Protein AF-A0A3Q3JIU8-F1 (afdb_monomer_lite)

Foldseek 3Di:
DDDDPDDPDDPDPPDPQQDDLCRQQNPVRPVPLVSLLVCLVRRCDDCPPPVCVVSNVCNVVVSDPPPDPDDDPCPCVVVVDPDDPVVCVPQLLNVLVVCCVVCPVLRVPPPDRDPDSVVRDCVSVPPPPPDPD

Structure (mmCIF, N/CA/C/O backbone):
data_AF-A0A3Q3JIU8-F1
#
_entry.id   AF-A0A3Q3JIU8-F1
#
loop_
_atom_site.group_PDB
_atom_site.id
_atom_site.type_symbol
_atom_site.label_atom_id
_atom_site.label_alt_id
_atom_site.label_comp_id
_atom_site.label_asym_id
_atom_site.label_entity_id
_atom_site.label_seq_id
_atom_site.pdbx_PDB_ins_code
_atom_site.Cartn_x
_atom_site.Cartn_y
_atom_site.Cartn_z
_atom_site.occupancy
_atom_site.B_iso_or_equiv
_atom_site.auth_seq_id
_atom_site.auth_comp_id
_atom_site.auth_asym_id
_atom_site.auth_atom_id
_atom_site.pdbx_PDB_model_num
ATOM 1 N N . MET A 1 1 ? 11.312 -5.923 -68.574 1.00 34.62 1 MET A N 1
ATOM 2 C CA . MET A 1 1 ? 9.929 -5.504 -68.273 1.00 34.62 1 MET A CA 1
ATOM 3 C C . MET A 1 1 ? 9.851 -5.313 -66.775 1.00 34.62 1 MET A C 1
ATOM 5 O O . MET A 1 1 ? 10.118 -6.256 -66.045 1.00 34.62 1 MET A O 1
ATOM 9 N N . ALA A 1 2 ? 9.682 -4.062 -66.358 1.00 34.94 2 ALA A N 1
ATOM 10 C CA . ALA A 1 2 ? 9.711 -3.639 -64.967 1.00 34.94 2 ALA A CA 1
ATOM 11 C C . ALA A 1 2 ? 8.471 -4.160 -64.231 1.00 34.94 2 ALA A C 1
ATOM 13 O O . ALA A 1 2 ? 7.356 -3.982 -64.716 1.00 34.94 2 ALA A O 1
ATOM 14 N N . THR A 1 3 ? 8.668 -4.804 -63.084 1.00 37.72 3 THR A N 1
ATOM 15 C CA . THR A 1 3 ? 7.597 -5.055 -62.120 1.00 37.72 3 THR A CA 1
ATOM 16 C C . THR A 1 3 ? 7.522 -3.867 -61.174 1.00 37.72 3 THR A C 1
ATOM 18 O O . THR A 1 3 ? 8.469 -3.563 -60.450 1.00 37.72 3 THR A O 1
ATOM 21 N N . ASP A 1 4 ? 6.384 -3.200 -61.269 1.00 39.72 4 ASP A N 1
ATOM 22 C CA . ASP A 1 4 ? 5.914 -2.049 -60.519 1.00 39.72 4 ASP A CA 1
ATOM 23 C C . ASP A 1 4 ? 5.761 -2.413 -59.030 1.00 39.72 4 ASP A C 1
ATOM 25 O O . ASP A 1 4 ? 4.870 -3.175 -58.655 1.00 39.72 4 ASP A O 1
ATOM 29 N N . PHE A 1 5 ? 6.669 -1.927 -58.179 1.00 42.72 5 PHE A N 1
ATOM 30 C CA . PHE A 1 5 ? 6.518 -1.983 -56.723 1.00 42.72 5 PHE A CA 1
ATOM 31 C C . PHE A 1 5 ? 5.966 -0.625 -56.296 1.00 42.72 5 PHE A C 1
ATOM 33 O O . PHE A 1 5 ? 6.707 0.337 -56.088 1.00 42.72 5 PHE A O 1
ATOM 40 N N . GLN A 1 6 ? 4.638 -0.536 -56.259 1.00 41.22 6 GLN A N 1
ATOM 41 C CA . GLN A 1 6 ? 3.926 0.659 -55.836 1.00 41.22 6 GLN A CA 1
ATOM 42 C C . GLN A 1 6 ? 4.403 1.091 -54.445 1.00 41.22 6 GLN A C 1
ATOM 44 O O . GLN A 1 6 ? 4.327 0.355 -53.461 1.00 41.22 6 GLN A O 1
ATOM 49 N N . LEU A 1 7 ? 4.913 2.319 -54.415 1.00 45.44 7 LEU A N 1
ATOM 50 C CA . LEU A 1 7 ? 5.290 3.098 -53.248 1.00 45.44 7 LEU A CA 1
ATOM 51 C C . LEU A 1 7 ? 4.118 3.194 -52.261 1.00 45.44 7 LEU A C 1
ATOM 53 O O . LEU A 1 7 ? 3.234 4.032 -52.423 1.00 45.44 7 LEU A O 1
ATOM 57 N N . LEU A 1 8 ? 4.147 2.396 -51.195 1.00 36.81 8 LEU A N 1
ATOM 58 C CA . LEU A 1 8 ? 3.514 2.789 -49.940 1.00 36.81 8 LEU A CA 1
ATOM 59 C C . LEU A 1 8 ? 4.514 3.681 -49.206 1.00 36.81 8 LEU A C 1
ATOM 61 O O . LEU A 1 8 ? 5.508 3.225 -48.642 1.00 36.81 8 LEU A O 1
ATOM 65 N N . SER A 1 9 ? 4.284 4.984 -49.311 1.00 37.34 9 SER A N 1
ATOM 66 C CA . SER A 1 9 ? 5.027 6.025 -48.613 1.00 37.34 9 SER A CA 1
ATOM 67 C C . SER A 1 9 ? 5.056 5.744 -47.104 1.00 37.34 9 SER A C 1
ATOM 69 O O . SER A 1 9 ? 4.007 5.461 -46.521 1.00 37.34 9 SER A O 1
ATOM 71 N N . PRO A 1 10 ? 6.217 5.859 -46.430 1.00 41.19 10 PRO A N 1
ATOM 72 C CA . PRO A 1 10 ? 6.251 5.780 -44.981 1.00 41.19 10 PRO A CA 1
ATOM 73 C C . PRO A 1 10 ? 5.483 6.981 -44.434 1.00 41.19 10 PRO A C 1
ATOM 75 O O . PRO A 1 10 ? 5.819 8.137 -44.716 1.00 41.19 10 PRO A O 1
ATOM 78 N N . VAL A 1 11 ? 4.422 6.696 -43.682 1.00 40.00 11 VAL A N 1
ATOM 79 C CA . VAL A 1 11 ? 3.648 7.695 -42.949 1.00 40.00 11 VAL A CA 1
ATOM 80 C C . VAL A 1 11 ? 4.616 8.423 -42.017 1.00 40.00 11 VAL A C 1
ATOM 82 O O . VAL A 1 11 ? 5.073 7.876 -41.017 1.00 40.00 11 VAL A O 1
ATOM 85 N N . ARG A 1 12 ? 4.982 9.657 -42.372 1.00 43.50 12 ARG A N 1
ATOM 86 C CA . ARG A 1 12 ? 5.774 10.527 -41.503 1.00 43.50 12 ARG A CA 1
ATOM 87 C C . ARG A 1 12 ? 4.845 11.088 -40.436 1.00 43.50 12 ARG A C 1
ATOM 89 O O . ARG A 1 12 ? 4.153 12.072 -40.681 1.00 43.50 12 ARG A O 1
ATOM 96 N N . PHE A 1 13 ? 4.847 10.482 -39.253 1.00 43.06 13 PHE A N 1
ATOM 97 C CA . PHE A 1 13 ? 4.321 11.140 -38.063 1.00 43.06 13 PHE A CA 1
ATOM 98 C C . PHE A 1 13 ? 5.323 12.213 -37.626 1.00 43.06 13 PHE A C 1
ATOM 100 O O . PHE A 1 13 ? 6.366 11.941 -37.040 1.00 43.06 13 PHE A O 1
ATOM 107 N N . SER A 1 14 ? 5.030 13.456 -37.997 1.00 46.62 14 SER A N 1
ATOM 108 C CA . SER A 1 14 ? 5.742 14.640 -37.531 1.00 46.62 14 SER A CA 1
ATOM 109 C C . SER A 1 14 ? 5.307 14.968 -36.101 1.00 46.62 14 SER A C 1
ATOM 111 O O . SER A 1 14 ? 4.232 15.527 -35.897 1.00 46.62 14 SER A O 1
ATOM 113 N N . GLY A 1 15 ? 6.151 14.637 -35.124 1.00 37.66 15 GLY A N 1
ATOM 114 C CA . GLY A 1 15 ? 5.990 15.062 -33.733 1.00 37.66 15 GLY A CA 1
ATOM 115 C C . GLY A 1 15 ? 7.013 14.406 -32.806 1.00 37.66 15 GLY A C 1
ATOM 116 O O . GLY A 1 15 ? 6.890 13.230 -32.508 1.00 37.66 15 GLY A O 1
ATOM 117 N N . LEU A 1 16 ? 8.022 15.178 -32.380 1.00 43.91 16 LEU A N 1
ATOM 118 C CA . LEU A 1 16 ? 8.907 14.941 -31.223 1.00 43.91 16 LEU A CA 1
ATOM 119 C C . LEU A 1 16 ? 9.365 13.487 -30.967 1.00 43.91 16 LEU A C 1
ATOM 121 O O . LEU A 1 16 ? 8.764 12.764 -30.184 1.00 43.91 16 LEU A O 1
ATOM 125 N N . GLY A 1 17 ? 10.517 13.110 -31.531 1.00 51.78 17 GLY A N 1
ATOM 126 C CA . GLY A 1 17 ? 11.426 12.103 -30.951 1.00 51.78 17 GLY A CA 1
ATOM 127 C C . GLY A 1 17 ? 10.953 10.647 -30.868 1.00 51.78 17 GLY A C 1
ATOM 128 O O . GLY A 1 17 ? 11.722 9.813 -30.400 1.00 51.78 17 GLY A O 1
ATOM 129 N N . TYR A 1 18 ? 9.742 10.320 -31.319 1.00 58.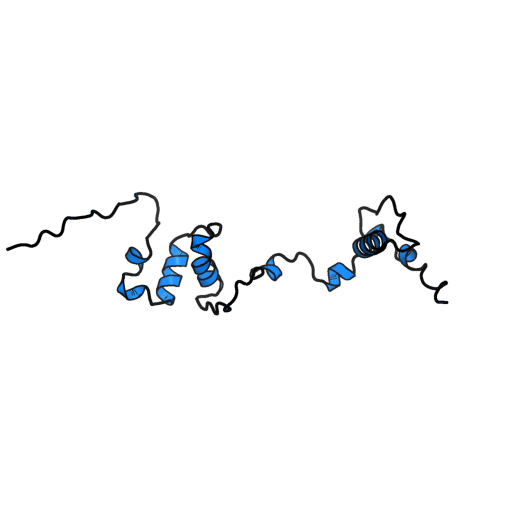19 18 TYR A N 1
ATOM 130 C CA . TYR A 1 18 ? 9.255 8.944 -31.361 1.00 58.19 18 TYR A CA 1
ATOM 131 C C . TYR A 1 18 ? 9.860 8.217 -32.567 1.00 58.19 18 TYR A C 1
ATOM 133 O O . TYR A 1 18 ? 9.382 8.341 -33.697 1.00 58.19 18 TYR A O 1
ATOM 141 N N . PHE A 1 19 ? 10.957 7.496 -32.342 1.00 66.00 19 PHE A N 1
ATOM 142 C CA . PHE A 1 19 ? 11.525 6.602 -33.344 1.00 66.00 19 PHE A CA 1
ATOM 143 C C . PHE A 1 19 ? 10.903 5.222 -33.179 1.00 66.00 19 PHE A C 1
ATOM 145 O O . PHE A 1 19 ? 11.036 4.607 -32.125 1.00 66.00 19 PHE A O 1
ATOM 152 N N . ASP A 1 20 ? 10.248 4.719 -34.223 1.00 78.62 20 ASP A N 1
ATOM 153 C CA . ASP A 1 20 ? 9.839 3.317 -34.253 1.00 78.62 20 ASP A CA 1
ATOM 154 C C . ASP A 1 20 ? 11.076 2.402 -34.188 1.00 78.62 20 ASP A C 1
ATOM 156 O O . ASP A 1 20 ? 12.128 2.717 -34.762 1.00 78.62 20 ASP A O 1
ATOM 160 N N . ALA A 1 21 ? 10.943 1.262 -33.506 1.00 79.88 21 ALA A N 1
ATOM 161 C CA . ALA A 1 21 ? 12.040 0.331 -33.242 1.00 79.88 21 ALA A CA 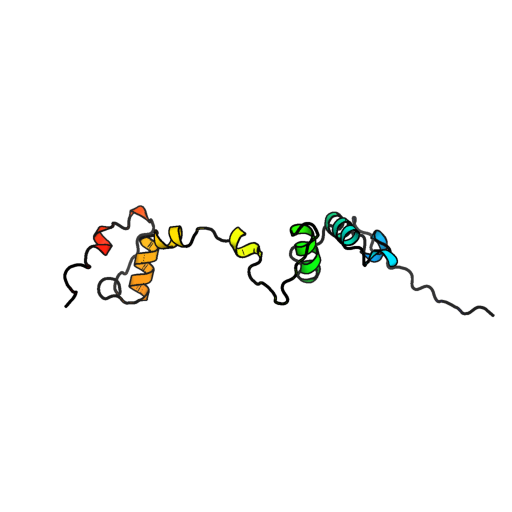1
ATOM 162 C C . ALA A 1 21 ? 12.758 -0.091 -34.526 1.00 79.88 21 ALA A C 1
ATOM 164 O O . ALA A 1 21 ? 13.987 -0.136 -34.571 1.00 79.88 21 ALA A O 1
ATOM 165 N N . VAL A 1 22 ? 12.007 -0.332 -35.605 1.00 83.00 22 VAL A N 1
ATOM 166 C CA . VAL A 1 22 ? 12.567 -0.767 -36.892 1.00 83.00 22 VAL A CA 1
ATOM 167 C C . VAL A 1 22 ? 13.435 0.323 -37.517 1.00 83.00 22 VAL A C 1
ATOM 169 O O . VAL A 1 22 ? 14.463 0.021 -38.122 1.00 83.00 22 VAL A O 1
ATOM 172 N N . THR A 1 23 ? 13.058 1.590 -37.342 1.00 83.94 23 THR A N 1
ATOM 173 C CA . THR A 1 23 ? 13.809 2.734 -37.877 1.00 83.94 23 THR A CA 1
ATOM 174 C C . THR A 1 23 ? 15.086 2.994 -37.078 1.00 83.94 23 THR A C 1
ATOM 176 O O . THR A 1 23 ? 16.107 3.347 -37.661 1.00 83.94 23 THR A O 1
ATOM 179 N N . TYR A 1 24 ? 15.042 2.808 -35.758 1.00 81.56 24 TYR A N 1
ATOM 180 C CA . TYR A 1 24 ? 16.178 3.066 -34.872 1.00 81.56 24 TYR A CA 1
ATOM 181 C C . TYR A 1 24 ? 17.209 1.929 -34.885 1.00 81.56 24 TYR A C 1
ATOM 183 O O . TYR A 1 24 ? 18.413 2.160 -34.972 1.00 81.56 24 TYR A O 1
ATOM 191 N N . ILE A 1 25 ? 16.729 0.688 -34.806 1.00 84.44 25 ILE A N 1
ATOM 192 C CA . ILE A 1 25 ? 17.558 -0.509 -34.629 1.00 84.44 25 ILE A CA 1
ATOM 193 C C . ILE A 1 25 ? 17.951 -1.122 -35.986 1.00 84.44 25 ILE A C 1
ATOM 195 O O . ILE A 1 25 ? 19.022 -1.723 -36.120 1.00 84.44 25 ILE A O 1
ATOM 199 N N . GLY A 1 26 ? 17.089 -0.968 -36.998 1.00 84.44 26 GLY A N 1
ATOM 200 C CA . GLY A 1 26 ? 17.161 -1.687 -38.267 1.00 84.44 26 GLY A CA 1
ATOM 201 C C . GLY A 1 26 ? 16.596 -3.109 -38.164 1.00 84.44 26 GLY A C 1
ATOM 202 O O . GLY A 1 26 ? 16.709 -3.769 -37.132 1.00 84.44 26 GLY A O 1
ATOM 203 N N . ALA A 1 27 ? 16.016 -3.621 -39.256 1.00 80.00 27 ALA A N 1
ATOM 204 C CA . ALA A 1 27 ? 15.339 -4.926 -39.279 1.00 80.00 27 ALA A CA 1
ATOM 205 C C . ALA A 1 27 ? 16.227 -6.107 -38.829 1.00 80.00 27 ALA A C 1
ATOM 207 O O . ALA A 1 27 ? 15.734 -7.059 -38.230 1.00 80.00 27 ALA A O 1
ATOM 208 N N . SER A 1 28 ? 17.538 -6.042 -39.080 1.00 76.62 28 SER A N 1
ATOM 209 C CA . SER A 1 28 ? 18.508 -7.063 -38.663 1.00 76.62 28 SER A CA 1
ATOM 210 C C . SER A 1 28 ? 18.903 -6.983 -37.184 1.00 76.62 28 SER A C 1
ATOM 212 O O . SER A 1 28 ? 19.418 -7.959 -36.646 1.00 76.62 28 SER A O 1
ATOM 214 N N . GLY A 1 29 ? 18.676 -5.846 -36.522 1.00 77.31 29 GLY A N 1
ATOM 215 C CA . GLY A 1 29 ? 19.031 -5.630 -35.119 1.00 77.31 29 GLY A CA 1
ATOM 216 C C . GLY A 1 29 ? 17.895 -5.910 -34.132 1.00 77.31 29 GLY A C 1
ATOM 217 O O . GLY A 1 29 ? 18.132 -5.856 -32.932 1.00 77.31 29 GLY A O 1
ATOM 218 N N . LEU A 1 30 ? 16.685 -6.237 -34.601 1.00 76.81 30 LEU A N 1
ATOM 219 C CA . LEU A 1 30 ? 15.516 -6.506 -33.744 1.00 76.81 30 LEU A CA 1
ATOM 220 C C . LEU A 1 30 ? 15.652 -7.762 -32.864 1.00 76.81 30 LEU A C 1
ATOM 222 O O . LEU A 1 30 ? 14.815 -7.987 -32.000 1.00 76.81 30 LEU A O 1
ATOM 226 N N . TYR A 1 31 ? 16.689 -8.574 -33.080 1.00 77.88 31 TYR A N 1
ATOM 227 C CA . TYR A 1 31 ? 17.028 -9.726 -32.236 1.00 77.88 31 TYR A CA 1
ATOM 228 C C . TYR A 1 31 ? 18.121 -9.405 -31.200 1.00 77.88 31 TYR A C 1
ATOM 230 O O . TYR A 1 31 ? 18.425 -10.235 -30.346 1.00 77.88 31 TYR A O 1
ATOM 238 N N . ASP A 1 32 ? 18.729 -8.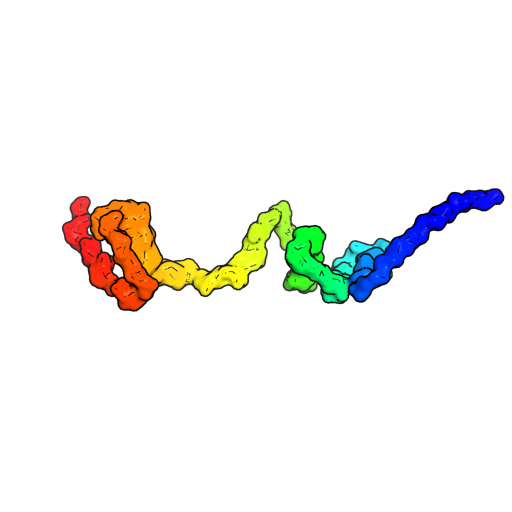217 -31.271 1.00 85.12 32 ASP A N 1
ATOM 239 C CA . ASP A 1 32 ? 19.778 -7.770 -30.357 1.00 85.12 32 ASP A CA 1
ATOM 240 C C . ASP A 1 32 ? 19.146 -7.075 -29.145 1.00 85.12 32 ASP A C 1
ATOM 242 O O . ASP A 1 32 ? 18.796 -5.893 -29.182 1.00 85.12 32 ASP A O 1
ATOM 246 N N . MET A 1 33 ? 19.009 -7.829 -28.053 1.00 82.38 33 MET A N 1
ATOM 247 C CA . MET A 1 33 ? 18.400 -7.365 -26.801 1.00 82.38 33 MET A CA 1
ATOM 248 C C . MET A 1 33 ? 19.063 -6.093 -26.256 1.00 82.38 33 MET A C 1
ATOM 250 O O . MET A 1 33 ? 18.388 -5.241 -25.678 1.00 82.38 33 MET A O 1
ATOM 254 N N . LYS A 1 34 ? 20.364 -5.898 -26.504 1.00 84.25 34 LYS A N 1
ATOM 255 C CA . LYS A 1 34 ? 21.066 -4.686 -26.078 1.00 84.25 34 LYS A CA 1
ATOM 256 C C . LYS A 1 34 ? 20.566 -3.456 -26.840 1.00 84.25 34 LYS A C 1
ATOM 258 O O . LYS A 1 34 ? 20.236 -2.446 -26.223 1.00 84.25 34 LYS A O 1
ATOM 263 N N . LYS A 1 35 ? 20.444 -3.553 -28.167 1.00 86.50 35 LYS A N 1
ATOM 264 C CA . LYS A 1 35 ? 19.927 -2.457 -29.008 1.00 86.50 35 LYS A CA 1
ATOM 265 C C . LYS A 1 35 ? 18.455 -2.163 -28.740 1.00 86.50 35 LYS A C 1
ATOM 267 O O . LYS A 1 35 ? 18.044 -1.008 -28.801 1.00 86.50 35 LYS A O 1
ATOM 272 N N . ILE A 1 36 ? 17.674 -3.191 -28.412 1.00 85.38 36 ILE A N 1
ATOM 273 C CA . ILE A 1 36 ? 16.274 -3.041 -27.998 1.00 85.38 36 ILE A CA 1
ATOM 274 C C . ILE A 1 36 ? 16.179 -2.251 -26.686 1.00 85.38 36 ILE A C 1
ATOM 276 O O . ILE A 1 36 ? 15.354 -1.345 -26.587 1.00 85.38 36 ILE A O 1
ATOM 280 N N . GLY A 1 37 ? 17.050 -2.521 -25.709 1.00 84.44 37 GLY A N 1
ATOM 281 C CA . GLY A 1 37 ? 17.122 -1.742 -24.466 1.00 84.44 37 GLY A CA 1
ATOM 282 C C . GLY A 1 37 ? 17.546 -0.288 -24.679 1.00 84.44 37 GLY A C 1
ATOM 283 O O . GLY A 1 37 ? 16.944 0.633 -24.123 1.00 84.44 37 GLY A O 1
ATOM 284 N N . GLU A 1 38 ? 18.553 -0.062 -25.525 1.00 87.19 38 GLU A N 1
ATOM 285 C CA . GLU A 1 38 ? 19.013 1.285 -25.893 1.00 87.19 38 GLU A CA 1
ATOM 286 C C . GLU A 1 38 ? 17.911 2.089 -26.601 1.00 87.19 38 GLU A C 1
ATOM 288 O O . GLU A 1 38 ? 17.706 3.267 -26.306 1.00 87.19 38 GLU A O 1
ATOM 293 N N . TRP A 1 39 ? 17.144 1.447 -27.482 1.00 88.25 39 TRP A N 1
ATOM 294 C CA . TRP A 1 39 ? 15.969 2.055 -28.099 1.00 88.25 39 TRP A CA 1
ATOM 295 C C . TRP A 1 39 ? 14.871 2.353 -27.072 1.00 88.25 39 TRP A C 1
ATOM 297 O O . TRP A 1 39 ? 14.362 3.473 -27.033 1.00 88.25 39 TRP A O 1
ATOM 307 N N . ALA A 1 40 ? 14.516 1.391 -26.217 1.00 86.94 40 ALA A N 1
ATOM 308 C CA . ALA A 1 40 ? 13.435 1.539 -25.244 1.00 86.94 40 ALA A CA 1
ATOM 309 C C . ALA A 1 40 ? 13.700 2.678 -24.241 1.00 86.94 40 ALA A C 1
ATOM 311 O O . ALA A 1 40 ? 12.792 3.451 -23.932 1.00 86.94 40 ALA A O 1
ATOM 312 N N . THR A 1 41 ? 14.952 2.845 -23.799 1.00 84.06 41 THR A N 1
ATOM 313 C CA . THR A 1 41 ? 15.362 3.963 -22.925 1.00 84.06 41 THR A CA 1
ATOM 314 C C . THR A 1 41 ? 15.241 5.327 -23.609 1.00 84.06 41 THR A C 1
ATOM 316 O O . THR A 1 41 ? 14.833 6.303 -22.978 1.00 84.06 41 THR A O 1
ATOM 319 N N . GLN A 1 42 ? 15.557 5.414 -24.903 1.00 84.94 42 GLN A N 1
ATOM 320 C CA . GLN A 1 42 ? 15.545 6.675 -25.654 1.00 84.94 42 GLN A CA 1
ATOM 321 C C . GLN A 1 42 ? 14.166 7.045 -26.206 1.00 84.94 42 GLN A C 1
ATOM 323 O O . GLN A 1 42 ? 13.884 8.224 -26.418 1.00 84.94 42 GLN A O 1
ATOM 328 N N . SER A 1 43 ? 13.295 6.058 -26.407 1.00 82.19 43 SER A N 1
ATOM 329 C CA . SER A 1 43 ? 12.001 6.235 -27.078 1.00 82.19 43 SER A CA 1
ATOM 330 C C . SER A 1 43 ? 10.920 6.854 -26.201 1.00 82.19 43 SER A C 1
ATOM 332 O O . SER A 1 43 ? 9.836 7.146 -26.702 1.00 82.19 43 SER A O 1
ATOM 334 N N . ARG A 1 44 ? 11.210 7.082 -24.909 1.00 80.00 44 ARG A N 1
ATOM 335 C CA . ARG A 1 44 ? 10.295 7.702 -23.931 1.00 80.00 44 ARG A CA 1
ATOM 336 C C . ARG A 1 44 ? 8.902 7.060 -23.972 1.00 80.00 44 ARG A C 1
ATOM 338 O O . ARG A 1 44 ? 7.895 7.765 -24.014 1.00 80.00 44 ARG A O 1
ATOM 345 N N . LEU A 1 45 ? 8.874 5.726 -24.012 1.00 82.94 45 LEU A N 1
ATOM 346 C CA . LEU A 1 45 ? 7.641 4.943 -24.000 1.00 82.94 45 LEU A CA 1
ATOM 347 C C . LEU A 1 45 ? 6.782 5.356 -22.802 1.00 82.94 45 LEU A C 1
ATOM 349 O O . LEU A 1 45 ? 7.320 5.613 -21.726 1.00 82.94 45 LEU A O 1
ATOM 353 N N . ASP A 1 46 ? 5.463 5.419 -22.989 1.00 81.75 46 ASP A N 1
ATOM 354 C CA . ASP A 1 46 ? 4.549 5.668 -21.876 1.00 81.75 46 ASP A CA 1
ATOM 355 C C . ASP A 1 46 ? 4.607 4.466 -20.919 1.00 81.75 46 ASP A C 1
ATOM 357 O O . ASP A 1 46 ? 4.218 3.364 -21.332 1.00 81.75 46 ASP A O 1
ATOM 361 N N . PRO A 1 47 ? 5.090 4.640 -19.673 1.00 76.62 47 PRO A N 1
ATOM 362 C CA . PRO A 1 47 ? 5.161 3.555 -18.704 1.00 76.62 47 PRO A CA 1
ATOM 363 C C . PRO A 1 47 ? 3.774 3.088 -18.236 1.00 76.62 47 PRO A C 1
ATOM 365 O O . PRO A 1 47 ? 3.673 1.994 -17.687 1.00 76.62 47 PRO A O 1
ATOM 368 N N . ASN A 1 48 ? 2.714 3.877 -18.462 1.00 78.75 48 ASN A N 1
ATOM 369 C CA . ASN A 1 48 ? 1.337 3.527 -18.104 1.00 78.75 48 ASN A CA 1
ATOM 370 C C . ASN A 1 48 ? 0.557 2.858 -19.251 1.00 78.75 48 ASN A C 1
ATOM 372 O O . ASN A 1 48 ? -0.572 2.417 -19.029 1.00 78.75 48 ASN A O 1
ATOM 376 N N . ASP A 1 49 ? 1.122 2.759 -20.462 1.00 81.44 49 ASP A N 1
ATOM 377 C CA . ASP A 1 49 ? 0.503 2.004 -21.558 1.00 81.44 49 ASP A CA 1
ATOM 378 C C . ASP A 1 49 ? 0.846 0.508 -21.413 1.00 81.44 49 ASP A C 1
ATOM 380 O O . ASP A 1 49 ? 2.017 0.127 -21.547 1.00 81.44 49 ASP A O 1
ATOM 384 N N . PRO A 1 50 ? -0.145 -0.380 -21.196 1.00 79.25 50 PRO A N 1
ATOM 385 C CA . PRO A 1 50 ? 0.101 -1.814 -21.050 1.00 79.25 50 PRO A CA 1
ATOM 386 C C . PRO A 1 50 ? 0.778 -2.448 -22.275 1.00 79.25 50 PRO A C 1
ATOM 388 O O . PRO A 1 50 ? 1.415 -3.491 -22.140 1.00 79.25 50 PRO A O 1
ATOM 391 N N . LYS A 1 51 ? 0.702 -1.836 -23.466 1.00 82.00 51 LYS A N 1
ATOM 392 C CA . LYS A 1 51 ? 1.398 -2.327 -24.671 1.00 82.00 51 LYS A CA 1
ATOM 393 C C . LYS A 1 51 ? 2.920 -2.220 -24.568 1.00 82.00 51 LYS A C 1
ATOM 395 O O . LYS A 1 51 ? 3.622 -3.005 -25.199 1.00 82.00 51 LYS A O 1
ATOM 400 N N . ASN A 1 52 ? 3.424 -1.282 -23.767 1.00 84.50 52 ASN A N 1
ATOM 401 C CA . ASN A 1 52 ? 4.857 -1.047 -23.585 1.00 84.50 52 ASN A CA 1
ATOM 402 C C . ASN A 1 52 ? 5.445 -1.837 -22.411 1.00 84.50 52 ASN A C 1
ATOM 404 O O . ASN A 1 52 ? 6.660 -1.818 -22.222 1.00 84.50 52 ASN A O 1
ATOM 408 N N . TYR A 1 53 ? 4.606 -2.546 -21.647 1.00 81.50 53 TYR A N 1
ATOM 409 C CA . TYR A 1 53 ? 4.978 -3.224 -20.403 1.00 81.50 53 TYR A CA 1
ATOM 410 C C . TYR A 1 53 ? 6.261 -4.055 -20.529 1.00 81.50 53 TYR A C 1
ATOM 412 O O . TYR A 1 53 ? 7.161 -3.916 -19.705 1.00 81.50 53 TYR A O 1
ATOM 420 N N . PHE A 1 54 ? 6.387 -4.852 -21.596 1.00 82.69 54 PHE A N 1
ATOM 421 C CA . PHE A 1 54 ? 7.579 -5.668 -21.834 1.00 82.69 54 PHE A CA 1
ATOM 422 C C . PHE A 1 54 ? 8.866 -4.834 -21.864 1.00 82.69 54 PHE A C 1
ATOM 424 O O . PHE A 1 54 ? 9.829 -5.172 -21.185 1.00 82.69 54 PHE A O 1
ATOM 431 N N . PHE A 1 55 ? 8.880 -3.729 -22.613 1.00 82.88 55 PHE A N 1
ATOM 432 C CA . PHE A 1 55 ? 10.057 -2.871 -22.745 1.00 82.88 55 PHE A CA 1
ATOM 433 C C . PHE A 1 55 ? 10.333 -2.079 -21.465 1.00 82.88 55 PHE A C 1
ATOM 435 O O . PHE A 1 55 ? 11.493 -1.908 -21.100 1.00 82.88 55 PHE A O 1
ATOM 442 N N . THR A 1 56 ? 9.287 -1.645 -20.755 1.00 80.56 56 THR A N 1
ATOM 443 C CA . THR A 1 56 ? 9.410 -0.972 -19.453 1.00 80.56 56 THR A CA 1
ATOM 444 C C . THR A 1 56 ? 10.086 -1.883 -18.430 1.00 80.56 56 THR A C 1
ATOM 446 O O . THR A 1 56 ? 11.061 -1.481 -17.798 1.00 80.56 56 THR A O 1
ATOM 449 N N . VAL A 1 57 ? 9.622 -3.133 -18.318 1.00 78.25 57 VAL A N 1
ATOM 450 C CA . VAL A 1 57 ? 10.231 -4.149 -17.447 1.00 78.25 57 VAL A CA 1
ATOM 451 C C . VAL A 1 57 ? 11.646 -4.473 -17.914 1.00 78.25 57 VAL A C 1
ATOM 453 O O . VAL A 1 57 ? 12.567 -4.489 -17.108 1.00 78.25 57 VAL A O 1
ATOM 456 N N . PHE A 1 58 ? 11.850 -4.655 -19.219 1.00 79.81 58 PHE A N 1
ATOM 457 C CA . PHE A 1 58 ? 13.161 -4.943 -19.794 1.00 79.81 58 PHE A CA 1
ATOM 458 C C . PHE A 1 58 ? 14.214 -3.888 -19.452 1.00 79.81 58 PHE A C 1
ATOM 460 O O . PHE A 1 58 ? 15.333 -4.227 -19.066 1.00 79.81 58 PHE A O 1
ATOM 467 N N . VAL A 1 59 ? 13.846 -2.610 -19.540 1.00 81.25 59 VAL A N 1
ATOM 468 C CA . VAL A 1 59 ? 14.718 -1.497 -19.157 1.00 81.25 59 VAL A CA 1
ATOM 469 C C . VAL A 1 59 ? 14.939 -1.458 -17.643 1.00 81.25 59 VAL A C 1
ATOM 471 O O . VAL A 1 59 ? 16.081 -1.301 -17.212 1.00 81.25 59 VAL A O 1
ATOM 474 N N . ALA A 1 60 ? 13.887 -1.639 -16.838 1.00 77.19 60 ALA A N 1
ATOM 475 C CA . ALA A 1 60 ? 13.988 -1.645 -15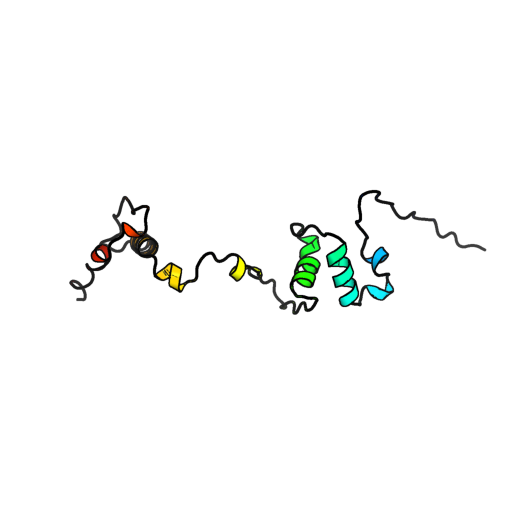.377 1.00 77.19 60 ALA A CA 1
ATOM 476 C C . ALA A 1 60 ? 14.876 -2.787 -14.847 1.00 77.19 60 ALA A C 1
ATOM 478 O O . ALA A 1 60 ? 15.615 -2.601 -13.885 1.00 77.19 60 ALA A O 1
ATOM 479 N N . SER A 1 61 ? 14.864 -3.945 -15.511 1.00 74.31 61 SER A N 1
ATOM 480 C CA . SER A 1 61 ? 15.688 -5.113 -15.177 1.00 74.31 61 SER A CA 1
ATOM 481 C C . SER A 1 61 ? 17.099 -5.077 -15.787 1.00 74.31 61 SER A C 1
ATOM 483 O O . SER A 1 61 ? 17.795 -6.089 -15.772 1.00 74.31 61 SER A O 1
ATOM 485 N N . GLY A 1 62 ? 17.545 -3.952 -16.362 1.00 72.31 62 GLY A N 1
ATOM 486 C CA . GLY A 1 62 ? 18.903 -3.826 -16.909 1.00 72.31 62 GLY A CA 1
ATOM 487 C C . GLY A 1 62 ? 19.175 -4.683 -18.153 1.00 72.31 62 GLY A C 1
ATOM 488 O O . GLY A 1 62 ? 20.327 -5.001 -18.441 1.00 72.31 62 GLY A O 1
ATOM 489 N N . GLY A 1 63 ? 18.130 -5.054 -18.897 1.00 68.94 63 GLY A N 1
ATOM 490 C CA . GLY A 1 63 ? 18.223 -5.877 -20.105 1.00 68.94 63 GLY A CA 1
ATOM 491 C C . GLY A 1 63 ? 18.211 -7.387 -19.864 1.00 68.94 63 GLY A C 1
ATOM 492 O O . GLY A 1 63 ? 18.294 -8.157 -20.822 1.00 68.94 63 GLY A O 1
ATOM 493 N N . GLU A 1 64 ? 18.066 -7.823 -18.613 1.00 64.19 64 GLU A N 1
ATOM 494 C CA . GLU A 1 64 ? 17.927 -9.230 -18.251 1.00 64.19 64 GLU A CA 1
ATOM 495 C C . GLU A 1 64 ? 16.484 -9.508 -17.823 1.00 64.19 64 GLU A C 1
ATOM 497 O O . GLU A 1 64 ? 16.123 -9.484 -16.648 1.00 64.19 64 GLU A O 1
ATOM 502 N N . VAL A 1 65 ? 15.616 -9.760 -18.804 1.00 60.34 65 VAL A N 1
ATOM 503 C CA . VAL A 1 65 ? 14.258 -10.234 -18.517 1.00 60.34 65 VAL A CA 1
ATOM 504 C C . VAL A 1 65 ? 14.317 -11.743 -18.379 1.00 60.34 65 VAL A C 1
ATOM 506 O O . VAL A 1 65 ? 14.090 -12.487 -19.331 1.00 60.34 65 VAL A O 1
ATOM 509 N N . THR A 1 66 ? 14.591 -12.211 -17.165 1.00 56.88 66 THR A N 1
ATOM 510 C CA . THR A 1 66 ? 14.154 -13.550 -16.763 1.00 56.88 66 THR A CA 1
ATOM 511 C C . THR A 1 66 ? 12.641 -13.490 -16.588 1.00 56.88 66 THR A C 1
ATOM 513 O O . THR A 1 66 ? 12.135 -13.415 -15.474 1.00 56.88 66 THR A O 1
ATOM 516 N N . ALA A 1 67 ? 11.900 -13.427 -17.703 1.00 52.41 67 ALA A N 1
ATOM 517 C CA . ALA A 1 67 ? 10.446 -13.490 -17.661 1.00 52.41 67 ALA A CA 1
ATOM 518 C C . ALA A 1 67 ? 10.095 -14.828 -17.005 1.00 52.41 67 ALA A C 1
ATOM 520 O O . ALA A 1 67 ? 10.407 -15.876 -17.577 1.00 52.41 67 ALA A O 1
ATOM 521 N N . PRO A 1 68 ? 9.482 -14.837 -15.813 1.00 56.91 68 PRO A N 1
ATOM 522 C CA . PRO A 1 68 ? 8.877 -16.059 -15.321 1.00 56.91 68 PRO A CA 1
ATOM 523 C C . PRO A 1 68 ? 7.829 -16.493 -16.360 1.00 56.91 68 PRO A C 1
ATOM 525 O O . PRO A 1 68 ? 7.161 -15.639 -16.941 1.00 56.91 68 PRO A O 1
ATOM 528 N N . GLU A 1 69 ? 7.634 -17.797 -16.582 1.00 56.66 69 GLU A N 1
ATOM 529 C CA . GLU A 1 69 ? 6.599 -18.333 -17.501 1.00 56.66 69 GLU A CA 1
ATOM 530 C C . GLU A 1 69 ? 5.154 -17.948 -17.112 1.00 56.66 69 GLU A C 1
ATOM 532 O O . GLU A 1 69 ? 4.190 -18.331 -17.772 1.00 56.66 69 GLU A O 1
ATOM 537 N N . TYR A 1 70 ? 4.986 -17.178 -16.039 1.00 59.41 70 TYR A N 1
ATOM 538 C CA . TYR A 1 70 ? 3.724 -16.696 -15.519 1.00 59.41 70 TYR A CA 1
ATOM 539 C C . TYR A 1 70 ? 3.801 -15.193 -15.227 1.00 59.41 70 TYR A C 1
ATOM 541 O O . TYR A 1 70 ? 4.823 -14.662 -14.786 1.00 59.41 70 TYR A O 1
ATOM 549 N N . PHE A 1 71 ? 2.684 -14.502 -15.450 1.00 60.25 71 PHE A N 1
ATOM 550 C CA . PHE A 1 71 ? 2.527 -13.099 -15.088 1.00 60.25 71 PHE A CA 1
ATOM 551 C C . PHE A 1 71 ? 2.667 -12.943 -13.566 1.00 60.25 71 PHE A C 1
ATOM 553 O O . PHE A 1 71 ? 1.854 -13.470 -12.806 1.00 60.25 71 PHE A O 1
ATOM 560 N N . ARG A 1 72 ? 3.699 -12.226 -13.109 1.00 60.84 72 ARG A N 1
ATOM 561 C CA . ARG A 1 72 ? 3.799 -11.795 -11.711 1.00 60.84 72 ARG A CA 1
ATOM 562 C C . ARG A 1 72 ? 3.009 -10.499 -11.561 1.00 60.84 72 ARG A C 1
ATOM 564 O O . ARG A 1 72 ? 3.493 -9.446 -11.959 1.00 60.84 72 ARG A O 1
ATOM 571 N N . LEU A 1 73 ? 1.825 -10.588 -10.953 1.00 57.56 73 LEU A N 1
ATOM 572 C CA . LEU A 1 73 ? 0.998 -9.436 -10.551 1.00 57.56 73 LEU A CA 1
ATOM 573 C C . LEU A 1 73 ? 1.761 -8.424 -9.668 1.00 57.56 73 LEU A C 1
ATOM 575 O O . LEU A 1 73 ? 1.360 -7.272 -9.567 1.00 57.56 73 LEU A O 1
ATOM 579 N N . GLU A 1 74 ? 2.868 -8.851 -9.061 1.00 62.06 74 GLU A N 1
ATOM 580 C CA . GLU A 1 74 ? 3.491 -8.236 -7.889 1.00 62.06 74 GLU A CA 1
ATOM 581 C C . GLU A 1 74 ? 4.955 -7.813 -8.123 1.00 62.06 74 GLU A C 1
ATOM 583 O O . GLU A 1 74 ? 5.728 -7.700 -7.178 1.00 62.06 74 GLU A O 1
ATOM 588 N N . GLN A 1 75 ? 5.390 -7.587 -9.372 1.00 63.00 75 GLN A N 1
ATOM 589 C CA . GLN A 1 75 ? 6.801 -7.248 -9.660 1.00 63.00 75 GLN A CA 1
ATOM 590 C C . GLN A 1 75 ? 7.328 -6.024 -8.899 1.00 63.00 75 GLN A C 1
ATOM 592 O O . GLN A 1 75 ? 8.521 -5.962 -8.628 1.00 63.00 75 GLN A O 1
ATOM 597 N N . LEU A 1 76 ? 6.446 -5.089 -8.543 1.00 65.25 76 LEU A N 1
ATOM 598 C CA . LEU A 1 76 ? 6.775 -3.895 -7.765 1.00 65.25 76 LEU A CA 1
ATOM 599 C C . LEU A 1 76 ? 6.160 -3.926 -6.361 1.00 65.25 76 LEU A C 1
ATOM 601 O O . LEU A 1 76 ? 6.184 -2.913 -5.678 1.00 65.25 76 LEU A O 1
ATOM 605 N N . GLN A 1 77 ? 5.570 -5.040 -5.911 1.00 69.69 77 GLN A N 1
ATOM 606 C CA . GLN A 1 77 ? 4.812 -5.047 -4.654 1.00 69.69 77 GLN A CA 1
ATOM 607 C C . GLN A 1 77 ? 5.668 -4.611 -3.464 1.00 69.69 77 GLN A C 1
ATOM 609 O O . GLN A 1 77 ? 5.243 -3.750 -2.706 1.00 69.69 77 GLN A O 1
ATOM 614 N N . GLN A 1 78 ? 6.914 -5.083 -3.393 1.00 67.56 78 GLN A N 1
ATOM 615 C CA . GLN A 1 78 ? 7.858 -4.665 -2.357 1.00 67.56 78 GLN A CA 1
ATOM 616 C C . GLN A 1 78 ? 8.138 -3.149 -2.370 1.00 67.56 78 GLN A C 1
ATOM 618 O O . GLN A 1 78 ? 8.445 -2.574 -1.332 1.00 67.56 78 GLN A O 1
ATOM 623 N N . GLU A 1 79 ? 8.027 -2.489 -3.526 1.00 72.00 79 GLU A N 1
ATOM 624 C CA . GLU A 1 79 ? 8.180 -1.033 -3.655 1.00 72.00 79 GLU A CA 1
ATOM 625 C C . GLU A 1 79 ? 6.908 -0.268 -3.247 1.00 72.00 79 GLU A C 1
ATOM 627 O O . GLU A 1 79 ? 6.980 0.920 -2.932 1.00 72.00 79 GLU A O 1
ATOM 632 N N . PHE A 1 80 ? 5.748 -0.933 -3.244 1.00 79.12 80 PHE A N 1
ATOM 633 C CA . PHE A 1 80 ? 4.452 -0.364 -2.853 1.00 79.12 80 PHE A CA 1
ATOM 634 C C . PHE A 1 80 ? 4.026 -0.719 -1.425 1.00 79.12 80 PHE A C 1
ATOM 636 O O . PHE A 1 80 ? 3.089 -0.108 -0.901 1.00 79.12 80 PHE A O 1
ATOM 643 N N . ASP A 1 81 ? 4.694 -1.675 -0.787 1.00 82.31 81 ASP A N 1
ATOM 644 C CA . ASP A 1 81 ? 4.452 -2.018 0.605 1.00 82.31 81 ASP A CA 1
ATOM 645 C C . ASP A 1 81 ? 4.876 -0.848 1.504 1.00 82.31 81 ASP A C 1
ATOM 647 O O . ASP A 1 81 ? 6.035 -0.438 1.557 1.00 82.31 81 ASP A O 1
ATOM 651 N N . PHE A 1 82 ? 3.910 -0.275 2.221 1.00 87.38 82 PHE A N 1
ATOM 652 C CA . PHE A 1 82 ? 4.161 0.871 3.101 1.00 87.38 82 PHE A CA 1
ATOM 653 C C . PHE A 1 82 ? 4.882 0.489 4.399 1.00 87.38 82 PHE A C 1
ATOM 655 O O . PHE A 1 82 ? 5.526 1.342 5.008 1.00 87.38 82 PHE A O 1
ATOM 662 N N . VAL A 1 83 ? 4.705 -0.754 4.854 1.00 89.50 83 VAL A N 1
ATOM 663 C CA . VAL A 1 83 ? 5.210 -1.305 6.120 1.00 89.50 83 VAL A CA 1
ATOM 664 C C . VAL A 1 83 ? 5.413 -2.811 5.973 1.00 89.50 83 VAL A C 1
ATOM 666 O O . VAL A 1 83 ? 4.757 -3.435 5.139 1.00 89.50 83 VAL A O 1
ATOM 669 N N . THR A 1 84 ? 6.273 -3.403 6.803 1.00 90.44 84 THR A N 1
ATOM 670 C CA . THR A 1 84 ? 6.442 -4.866 6.830 1.00 90.44 84 THR A CA 1
ATOM 671 C C . THR A 1 84 ? 5.303 -5.562 7.577 1.00 90.44 84 THR A C 1
ATOM 673 O O . THR A 1 84 ? 4.591 -4.941 8.374 1.00 90.44 84 THR A O 1
ATOM 676 N N . ASP A 1 85 ? 5.159 -6.875 7.391 1.00 89.62 85 ASP A N 1
ATOM 677 C CA . ASP A 1 85 ? 4.192 -7.678 8.149 1.00 89.62 85 ASP A CA 1
ATOM 678 C C . ASP A 1 85 ? 4.448 -7.606 9.666 1.00 89.62 85 ASP A C 1
ATOM 680 O O . ASP A 1 85 ? 3.511 -7.495 10.457 1.00 89.62 85 ASP A O 1
ATOM 684 N N . GLU A 1 86 ? 5.712 -7.569 10.104 1.00 92.81 86 GLU A N 1
ATOM 685 C CA . GLU A 1 86 ? 6.067 -7.437 11.523 1.00 92.81 86 GLU A CA 1
ATOM 686 C C . GLU A 1 86 ? 5.730 -6.052 12.091 1.00 92.81 86 GLU A C 1
ATOM 688 O O . GLU A 1 86 ? 5.452 -5.901 13.284 1.00 92.81 86 GLU A O 1
ATOM 693 N N . GLU A 1 87 ? 5.800 -4.999 11.278 1.00 91.69 87 GLU A N 1
ATOM 694 C CA . GLU A 1 87 ? 5.322 -3.663 11.651 1.00 91.69 87 GLU A CA 1
ATOM 695 C C . GLU A 1 87 ? 3.801 -3.625 11.737 1.00 91.69 87 GLU A C 1
ATOM 697 O O . GLU A 1 87 ? 3.245 -3.083 12.698 1.00 91.69 87 GLU A O 1
ATOM 702 N N . LEU A 1 88 ? 3.137 -4.261 10.775 1.00 91.62 88 LEU A N 1
ATOM 703 C CA . LEU A 1 88 ? 1.692 -4.375 10.713 1.00 91.62 88 LEU A CA 1
ATOM 704 C C . LEU A 1 88 ? 1.138 -5.120 11.939 1.00 91.62 88 LEU A C 1
ATOM 706 O O . LEU A 1 88 ? 0.194 -4.648 12.579 1.00 91.62 88 LEU A O 1
ATOM 710 N N . ASP A 1 89 ? 1.766 -6.229 12.329 1.00 89.44 89 ASP A N 1
ATOM 711 C CA . ASP A 1 89 ? 1.376 -7.028 13.495 1.00 89.44 89 ASP A CA 1
ATOM 712 C C . ASP A 1 89 ? 1.667 -6.337 14.835 1.00 89.44 89 ASP A C 1
ATOM 714 O O . ASP A 1 89 ? 1.004 -6.614 15.841 1.00 89.44 89 ASP A O 1
ATOM 718 N N . ARG A 1 90 ? 2.608 -5.385 14.861 1.00 92.19 90 ARG A N 1
ATOM 719 C CA . ARG A 1 90 ? 2.864 -4.537 16.036 1.00 92.19 90 ARG A CA 1
ATOM 720 C C . ARG A 1 90 ? 1.827 -3.428 16.222 1.00 92.19 90 ARG A C 1
ATOM 722 O O . ARG A 1 90 ? 1.765 -2.868 17.319 1.00 92.19 90 ARG A O 1
ATOM 729 N N . SER A 1 91 ? 0.997 -3.122 15.220 1.00 93.56 91 SER A N 1
ATOM 730 C CA . SER A 1 91 ? -0.098 -2.158 15.383 1.00 93.56 91 SER A CA 1
ATOM 731 C C . SER A 1 91 ? -1.194 -2.733 16.286 1.00 93.56 91 SER A C 1
ATOM 733 O O . SER A 1 91 ? -1.994 -3.594 15.910 1.00 93.56 91 SER A O 1
ATOM 735 N N . LYS A 1 92 ? -1.276 -2.188 17.498 1.00 93.81 92 LYS A N 1
ATOM 736 C CA . LYS A 1 92 ? -2.342 -2.391 18.480 1.00 93.81 92 LYS A CA 1
ATOM 737 C C . LYS A 1 92 ? -3.692 -2.003 17.899 1.00 93.81 92 LYS A C 1
ATOM 739 O O . LYS A 1 92 ? -4.674 -2.714 18.112 1.00 93.81 92 LYS A O 1
ATOM 744 N N . ARG A 1 93 ? -3.763 -0.904 17.142 1.00 94.50 93 ARG A N 1
ATOM 745 C CA . ARG A 1 93 ? -5.021 -0.473 16.520 1.00 94.50 93 ARG A CA 1
ATOM 746 C C . ARG A 1 93 ? -5.508 -1.486 15.490 1.00 94.50 93 ARG A C 1
ATOM 748 O O . ARG A 1 93 ? -6.688 -1.840 15.501 1.00 94.50 93 ARG A O 1
ATOM 755 N N . LEU A 1 94 ? -4.617 -1.986 14.634 1.00 94.31 94 LEU A N 1
ATOM 756 C CA . LEU A 1 94 ? -4.977 -3.028 13.679 1.00 94.31 94 LEU A CA 1
ATOM 757 C C . LEU A 1 94 ? -5.372 -4.324 14.388 1.00 94.31 94 LEU A C 1
ATOM 759 O O . LEU A 1 94 ? -6.389 -4.925 14.040 1.00 94.31 94 LEU A O 1
ATOM 763 N N . ARG A 1 95 ? -4.623 -4.726 15.418 1.00 93.00 95 ARG A N 1
ATOM 764 C CA . ARG A 1 95 ? -4.961 -5.879 16.258 1.00 93.00 95 ARG A CA 1
ATOM 765 C C . ARG A 1 95 ? -6.366 -5.753 16.857 1.00 93.00 95 ARG A C 1
ATOM 767 O O . ARG A 1 95 ? -7.142 -6.701 16.774 1.00 93.00 95 ARG A O 1
ATOM 774 N N . LEU A 1 96 ? -6.724 -4.590 17.400 1.00 93.19 96 LEU A N 1
ATOM 775 C CA . LEU A 1 96 ? -8.057 -4.321 17.950 1.00 93.19 96 LEU A CA 1
ATOM 776 C C . LEU A 1 96 ? -9.158 -4.437 16.882 1.00 93.19 96 LEU A C 1
ATOM 778 O O . LEU A 1 96 ? -10.199 -5.044 17.130 1.00 93.19 96 LEU A O 1
ATOM 782 N N . LEU A 1 97 ? -8.921 -3.901 15.680 1.00 93.88 97 LEU A N 1
ATOM 783 C CA . LEU A 1 97 ? -9.850 -4.022 14.550 1.00 93.88 97 LEU A CA 1
ATOM 784 C C . LEU A 1 97 ? -10.034 -5.480 14.110 1.00 93.88 97 LEU A C 1
ATOM 786 O O . LEU A 1 97 ? -11.167 -5.903 13.883 1.00 93.88 97 LEU A O 1
ATOM 790 N N . ARG A 1 98 ? -8.948 -6.262 14.042 1.00 93.31 98 ARG A N 1
ATOM 791 C CA . ARG A 1 98 ? -9.001 -7.701 13.735 1.00 93.31 98 ARG A CA 1
ATOM 792 C C . ARG A 1 98 ? -9.848 -8.452 14.770 1.00 93.31 98 ARG A C 1
ATOM 794 O O . ARG A 1 98 ? -10.745 -9.189 14.378 1.00 93.31 98 ARG A O 1
ATOM 801 N N . LEU A 1 99 ? -9.636 -8.208 16.066 1.00 92.75 99 LEU A N 1
ATOM 802 C CA . LEU A 1 99 ? -10.402 -8.845 17.150 1.00 92.75 99 LEU A CA 1
ATOM 803 C C . LEU A 1 99 ? -11.894 -8.485 17.116 1.00 92.75 99 LEU A C 1
ATOM 805 O O . LEU A 1 99 ? -12.743 -9.350 17.328 1.00 92.75 99 LEU A O 1
ATOM 809 N N . ARG A 1 100 ? -12.225 -7.223 16.811 1.00 92.75 100 ARG A N 1
ATOM 810 C CA . ARG A 1 100 ? -13.615 -6.788 16.610 1.00 92.75 100 ARG A CA 1
ATOM 811 C C . ARG A 1 100 ? -14.259 -7.497 15.418 1.00 92.75 100 ARG A C 1
ATOM 813 O O . ARG A 1 100 ? -15.377 -7.982 15.553 1.00 92.75 100 ARG A O 1
ATOM 820 N N . ASN A 1 101 ? -13.568 -7.564 14.279 1.00 94.12 101 ASN A N 1
ATOM 821 C CA . ASN A 1 101 ? -14.072 -8.222 13.067 1.00 94.12 101 ASN A CA 1
ATOM 822 C C . ASN A 1 101 ? -14.238 -9.739 13.244 1.00 94.12 101 ASN A C 1
ATOM 824 O O . ASN A 1 101 ? -15.077 -10.338 12.584 1.00 94.12 101 ASN A O 1
ATOM 828 N N . GLN A 1 102 ? -13.456 -10.349 14.136 1.00 94.69 102 GLN A N 1
ATOM 829 C CA . GLN A 1 102 ? -13.577 -11.757 14.533 1.00 94.69 102 GLN A CA 1
ATOM 830 C C . GLN A 1 102 ? -14.667 -12.003 15.589 1.00 94.69 102 GLN A C 1
ATOM 832 O O . GLN A 1 102 ? -14.831 -13.132 16.039 1.00 94.69 102 GLN A O 1
ATOM 837 N N . GLU A 1 103 ? -15.387 -10.961 16.011 1.00 91.19 103 GLU A N 1
ATOM 838 C CA . GLU A 1 103 ? -16.457 -11.028 17.011 1.00 91.19 103 GLU A CA 1
ATOM 839 C C . GLU A 1 103 ? -16.042 -11.618 18.371 1.00 91.19 103 GLU A C 1
ATOM 841 O O . GLU A 1 103 ? -16.871 -12.150 19.116 1.00 91.19 103 GLU A O 1
ATOM 846 N N . VAL A 1 104 ? -14.768 -11.465 18.746 1.00 90.81 104 VAL A N 1
ATOM 847 C CA . VAL A 1 104 ? -14.272 -11.861 20.072 1.00 90.81 104 VAL A CA 1
ATOM 848 C C . VAL A 1 104 ? -15.104 -11.155 21.152 1.00 90.81 104 VAL A C 1
ATOM 850 O O . VAL A 1 104 ? -15.396 -9.964 21.028 1.00 90.81 104 VAL A O 1
ATOM 853 N N . ALA A 1 105 ? -15.539 -11.883 22.185 1.00 88.81 105 ALA A N 1
ATOM 854 C CA . ALA A 1 105 ? -16.613 -11.460 23.091 1.00 88.81 105 ALA A CA 1
ATOM 855 C C . ALA A 1 105 ? -16.384 -10.077 23.729 1.00 88.81 105 ALA A C 1
ATOM 857 O O . ALA A 1 105 ? -17.324 -9.286 23.852 1.00 88.81 105 ALA A O 1
ATOM 858 N N . GLU A 1 106 ? -15.135 -9.783 24.075 1.00 88.06 106 GLU A N 1
ATOM 859 C CA . GLU A 1 106 ? -14.665 -8.540 24.682 1.00 88.06 106 GLU A CA 1
ATOM 860 C C . GLU A 1 106 ? -14.620 -7.371 23.683 1.00 88.06 106 GLU A C 1
ATOM 862 O O . GLU A 1 106 ? -14.753 -6.211 24.072 1.00 88.06 106 GLU A O 1
ATOM 867 N N . PHE A 1 107 ? -14.481 -7.660 22.386 1.00 90.94 107 PHE A N 1
ATOM 868 C CA . PHE A 1 107 ? -14.205 -6.669 21.339 1.00 90.94 107 PHE A CA 1
ATOM 869 C C . PHE A 1 107 ? -15.343 -6.492 20.322 1.00 90.94 107 PHE A C 1
ATOM 871 O O . PHE A 1 107 ? -15.411 -5.458 19.656 1.00 90.94 107 PHE A O 1
ATOM 878 N N . ARG A 1 108 ? -16.285 -7.438 20.216 1.00 88.88 108 ARG A N 1
ATOM 879 C CA . ARG A 1 108 ? -17.384 -7.420 19.226 1.00 88.88 108 ARG A CA 1
ATOM 880 C C . ARG A 1 108 ? -18.265 -6.168 19.280 1.00 88.88 108 ARG A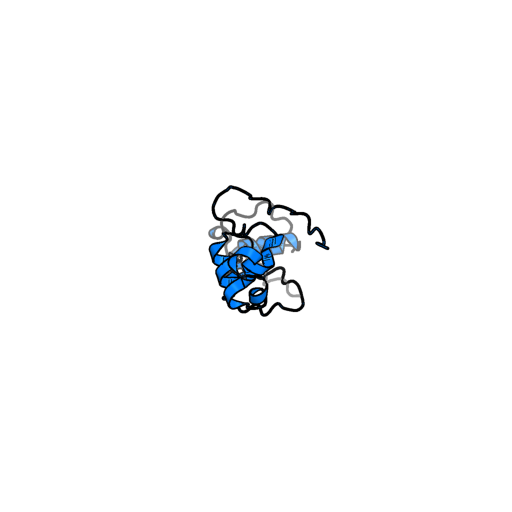 C 1
ATOM 882 O O . ARG A 1 108 ? -18.776 -5.720 18.261 1.00 88.88 108 ARG A O 1
ATOM 889 N N . ASN A 1 109 ? -18.403 -5.561 20.461 1.00 89.88 109 ASN A N 1
ATOM 890 C CA . ASN A 1 109 ? -19.247 -4.382 20.688 1.00 89.88 109 ASN A CA 1
ATOM 891 C C . ASN A 1 109 ? -18.457 -3.065 20.772 1.00 89.88 109 ASN A C 1
ATOM 893 O O . ASN A 1 109 ? -19.002 -2.046 21.206 1.00 89.88 109 ASN A O 1
ATOM 897 N N . TYR A 1 110 ? -17.183 -3.059 20.372 1.00 88.25 110 TYR A N 1
ATOM 898 C CA . TYR A 1 110 ? -16.346 -1.862 20.414 1.00 88.25 110 TYR A CA 1
ATOM 899 C C . TYR A 1 110 ? -16.801 -0.854 19.345 1.00 88.25 110 TYR A C 1
ATOM 901 O O . TYR A 1 110 ? -16.454 -0.961 18.168 1.00 88.25 110 TYR A O 1
ATOM 909 N N . LYS A 1 111 ? -17.640 0.114 19.741 1.00 86.69 111 LYS A N 1
ATOM 910 C CA . LYS A 1 111 ? -18.290 1.049 18.803 1.00 86.69 111 LYS A CA 1
ATOM 911 C C . LYS A 1 111 ? -17.298 2.014 18.152 1.00 86.69 111 LYS A C 1
ATOM 913 O O . LYS A 1 111 ? -17.319 2.174 16.933 1.00 86.69 111 LYS A O 1
ATOM 918 N N . CYS A 1 112 ? -16.424 2.617 18.956 1.00 87.69 112 CYS A N 1
ATOM 919 C CA . CYS A 1 112 ? -15.447 3.606 18.508 1.00 87.69 112 CYS A CA 1
ATOM 920 C C . CYS A 1 112 ? -14.038 3.071 18.730 1.00 87.69 112 CYS A C 1
ATOM 922 O O . CYS A 1 112 ? -13.617 2.916 19.870 1.00 87.69 112 CYS A O 1
ATOM 924 N N . VAL A 1 113 ? -13.313 2.806 17.646 1.00 88.50 113 VAL A N 1
ATOM 925 C CA . VAL A 1 113 ? -11.883 2.487 17.713 1.00 88.50 113 VAL A CA 1
ATOM 926 C C . VAL A 1 113 ? -11.110 3.808 17.699 1.00 88.50 113 VAL A C 1
ATOM 928 O O . VAL A 1 113 ? -11.380 4.619 16.808 1.00 88.50 113 VAL A O 1
ATOM 931 N N . PRO A 1 114 ? -10.179 4.041 18.646 1.00 92.38 114 PRO A N 1
ATOM 932 C CA . PRO A 1 114 ? -9.373 5.255 18.676 1.00 92.38 114 PRO A CA 1
ATOM 933 C C . PRO A 1 114 ? -8.694 5.532 17.335 1.00 92.38 114 PRO A C 1
ATOM 935 O O . PRO A 1 114 ? -8.360 4.611 16.579 1.00 92.38 114 PRO A O 1
ATOM 938 N N . ALA A 1 115 ? -8.526 6.809 17.008 1.00 90.88 115 ALA A N 1
ATOM 939 C CA . ALA A 1 115 ? -7.953 7.199 15.726 1.00 90.88 115 ALA A CA 1
ATOM 940 C C . ALA A 1 115 ? -6.436 6.994 15.724 1.00 90.88 115 ALA A C 1
ATOM 942 O O . ALA A 1 115 ? -5.872 6.613 14.698 1.00 90.88 115 ALA A O 1
ATOM 943 N N . LEU A 1 116 ? -5.790 7.220 16.871 1.00 92.56 116 LEU A N 1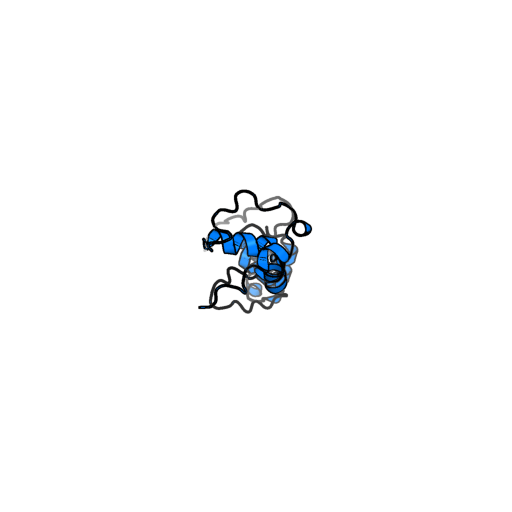
ATOM 944 C CA . LEU A 1 116 ? -4.341 7.187 16.990 1.00 92.56 116 LEU A CA 1
ATOM 945 C C . LEU A 1 116 ? -3.868 5.912 17.684 1.00 92.56 116 LEU A C 1
ATOM 947 O O . LEU A 1 116 ? -4.434 5.466 18.676 1.00 92.56 116 LEU A O 1
ATOM 951 N N . GLU A 1 117 ? -2.751 5.377 17.200 1.00 91.56 117 GLU A N 1
ATOM 952 C CA . GLU A 1 117 ? -2.120 4.168 17.738 1.00 91.56 117 GLU A CA 1
ATOM 953 C C . GLU A 1 117 ? -1.818 4.285 19.244 1.00 91.56 117 GLU A C 1
ATOM 955 O O . GLU A 1 117 ? -2.104 3.381 20.022 1.00 91.56 117 GLU A O 1
ATOM 960 N N . ARG A 1 118 ? -1.316 5.449 19.673 1.00 92.56 118 ARG A N 1
ATOM 961 C CA . ARG A 1 118 ? -0.961 5.740 21.074 1.00 92.56 118 ARG A CA 1
ATOM 962 C C . ARG A 1 118 ? -2.144 5.767 22.044 1.00 92.56 118 ARG A C 1
ATOM 964 O O . ARG A 1 118 ? -1.931 5.708 23.247 1.00 92.56 118 ARG A O 1
ATOM 971 N N . GLU A 1 119 ? -3.365 5.915 21.533 1.00 93.56 119 GLU A N 1
ATOM 972 C CA . GLU A 1 119 ? -4.585 5.917 22.349 1.00 93.56 119 GLU A CA 1
ATOM 973 C C . GLU A 1 119 ? -5.026 4.490 22.700 1.00 93.56 119 GLU A C 1
ATOM 975 O O . GLU A 1 119 ? -5.826 4.299 23.614 1.00 93.56 119 GLU A O 1
ATOM 980 N N . VAL A 1 120 ? -4.498 3.481 21.999 1.00 92.75 120 VAL A N 1
ATOM 981 C CA . VAL A 1 120 ? -4.753 2.070 22.290 1.00 92.75 120 VAL A CA 1
ATOM 982 C C . VAL A 1 120 ? -3.718 1.587 23.307 1.00 92.75 120 VAL A C 1
ATOM 984 O O . VAL A 1 120 ? -2.561 1.316 22.979 1.00 92.75 120 VAL A O 1
ATOM 987 N N . THR A 1 121 ? -4.129 1.500 24.570 1.00 90.94 121 THR A N 1
ATOM 988 C CA . THR A 1 121 ? -3.266 1.035 25.663 1.00 90.94 121 THR A CA 1
ATOM 989 C C . THR A 1 121 ? -3.161 -0.490 25.682 1.00 90.94 121 THR A C 1
ATOM 991 O O . THR A 1 121 ? -4.063 -1.201 25.239 1.00 90.94 121 THR A O 1
ATOM 994 N N . ASP A 1 122 ? -2.059 -1.020 26.224 1.00 89.19 122 ASP A N 1
ATOM 995 C CA . ASP A 1 122 ? -1.862 -2.475 26.320 1.00 89.19 122 ASP A CA 1
ATOM 996 C C . ASP A 1 122 ? -2.866 -3.145 27.265 1.00 89.19 122 ASP A C 1
ATOM 998 O O . ASP A 1 122 ? -3.176 -4.323 27.106 1.00 89.19 122 ASP A O 1
ATOM 1002 N N . GLU A 1 123 ? -3.418 -2.385 28.210 1.00 87.06 123 GLU A N 1
ATOM 1003 C CA . GLU A 1 123 ? -4.460 -2.823 29.144 1.00 87.06 123 GLU A CA 1
ATOM 1004 C C . GLU A 1 123 ? -5.701 -3.361 28.424 1.00 87.06 123 GLU A C 1
ATOM 1006 O O . GLU A 1 123 ? -6.307 -4.327 28.885 1.00 87.06 123 GLU A O 1
ATOM 1011 N N . VAL A 1 124 ? -6.024 -2.815 27.242 1.00 85.38 124 VAL A N 1
ATOM 1012 C CA . VAL A 1 124 ? -7.133 -3.279 26.391 1.00 85.38 124 VAL A CA 1
ATOM 1013 C C . VAL A 1 124 ? -6.981 -4.760 26.016 1.00 85.38 124 VAL A C 1
ATOM 1015 O O . VAL A 1 124 ? -7.977 -5.444 25.795 1.00 85.38 124 VAL A O 1
ATOM 1018 N N . PHE A 1 125 ? -5.751 -5.282 25.993 1.00 87.94 125 PHE A N 1
ATOM 1019 C CA . PHE A 1 125 ? -5.448 -6.675 25.652 1.00 87.94 125 PHE A CA 1
ATOM 1020 C C . PHE A 1 125 ? -5.087 -7.546 26.863 1.00 87.94 125 PHE A C 1
ATOM 1022 O O . PHE A 1 125 ? -4.837 -8.738 26.697 1.00 87.94 125 PHE A O 1
ATOM 1029 N N . GLN A 1 126 ? -5.038 -6.996 28.079 1.00 79.38 126 GLN A N 1
ATOM 1030 C CA . GLN A 1 126 ? -4.648 -7.750 29.279 1.00 79.38 126 GLN A CA 1
ATOM 1031 C C . GLN A 1 126 ? -5.781 -8.609 29.865 1.00 79.38 126 GLN A C 1
ATOM 1033 O O . GLN A 1 126 ? -5.536 -9.432 30.744 1.00 79.38 126 GLN A O 1
ATOM 1038 N N . VAL A 1 127 ? -7.009 -8.507 29.344 1.00 61.03 127 VAL A N 1
ATOM 1039 C CA . VAL A 1 127 ? -8.199 -9.229 29.850 1.00 61.03 127 VAL A CA 1
ATOM 1040 C C . VAL A 1 127 ? -8.147 -10.756 29.586 1.00 61.03 127 VAL A C 1
ATOM 1042 O O . VAL A 1 127 ? -9.053 -11.501 29.943 1.00 61.03 127 VAL A O 1
ATOM 1045 N N . HIS A 1 128 ? -7.051 -11.276 29.028 1.00 54.47 128 HIS A N 1
ATOM 1046 C CA . HIS A 1 128 ? -6.927 -12.654 28.541 1.00 54.47 128 HIS A CA 1
ATOM 1047 C C . HIS A 1 128 ? -6.428 -13.717 29.540 1.00 54.47 128 HIS A C 1
ATOM 1049 O O . HIS A 1 128 ? -6.147 -14.838 29.119 1.00 54.47 128 HIS A O 1
ATOM 1055 N N . LEU A 1 129 ? -6.324 -13.444 30.845 1.00 48.75 129 LEU A N 1
ATOM 1056 C CA . LEU A 1 129 ? -5.788 -14.438 31.799 1.00 48.75 129 LEU A CA 1
ATOM 1057 C C . LEU A 1 129 ? -6.822 -15.159 32.679 1.00 48.75 129 LEU A C 1
ATOM 1059 O O . LEU A 1 129 ? -6.438 -16.080 33.392 1.00 48.75 129 LEU A O 1
ATOM 1063 N N . CYS A 1 130 ? -8.114 -14.816 32.628 1.00 43.81 130 CYS A N 1
ATOM 1064 C CA . CYS A 1 130 ? -9.101 -15.400 33.555 1.00 43.81 130 CYS A CA 1
ATOM 1065 C C . CYS A 1 130 ? -9.990 -16.516 32.960 1.00 43.81 130 CYS A C 1
ATOM 1067 O O . CYS A 1 130 ? -10.671 -17.214 33.702 1.00 43.81 130 CYS A O 1
ATOM 1069 N N . CYS A 1 131 ? -9.990 -16.743 31.642 1.00 38.12 131 CYS A N 1
ATOM 1070 C CA . CYS A 1 131 ? -10.833 -17.777 31.020 1.00 38.12 131 CYS A CA 1
ATOM 1071 C C . CYS A 1 131 ? -10.069 -18.611 29.983 1.00 38.12 131 CYS A C 1
ATOM 1073 O O . CYS A 1 131 ? -10.363 -18.596 28.793 1.00 38.12 131 CYS A O 1
ATOM 1075 N N . ARG A 1 132 ? -9.084 -19.376 30.461 1.00 40.66 132 ARG A N 1
ATOM 1076 C CA . ARG A 1 132 ? -8.772 -20.698 29.901 1.00 40.66 132 ARG A CA 1
ATOM 1077 C C . ARG A 1 132 ? -9.299 -21.727 30.905 1.00 40.66 132 ARG A C 1
ATOM 1079 O O . ARG A 1 132 ? -8.607 -22.026 31.875 1.00 40.66 132 ARG A O 1
ATOM 1086 N N . ILE A 1 133 ? -10.533 -22.183 30.700 1.00 37.09 133 ILE A N 1
ATOM 1087 C CA . ILE A 1 133 ? -11.079 -23.430 31.260 1.00 37.09 133 ILE A CA 1
ATOM 1088 C C . ILE A 1 133 ? -11.286 -24.365 30.075 1.00 37.09 133 ILE A C 1
ATOM 1090 O O . ILE A 1 133 ? -11.800 -23.863 29.049 1.00 37.09 133 ILE A O 1
#

Secondary structure (DSSP, 8-state):
--------------STT---HHHHH-TTTTT-HHHHHHHHHHTT--TT-GGGHHHHHHHHTTT-----SS--TTTTHHHH-SS-HHHHHH-HHHHHHHHHHTT-TTTTT-----SSGGGS-GGGGGGGGS---

pLDDT: mean 74.81, std 18.15, range [34.62, 94.69]

Sequence (133 aa):
MATDFQLLSPVRFSGLGYFDAVTYIGASGLYDMKKIGEWATQSRLDPNDPKNYFFTVFVASGGEVTAPEYFRLEQLQQEFDFVTDEELDRSKRLRLLRLRNQEVAEFRNYKCVPALEREVTDEVFQVHLCCRI

InterPro domains:
  IPR052434 Tectonic-like complex component protein [PTHR20837] (16-126)

Radius of gyration: 28.91 Å; chains: 1; bounding box: 40×38×102 Å

Organism: Monopterus albus (NCBI:txid43700)